Protein AF-D2U013-F1 (afdb_monomer)

Nearest PDB structures (foldseek):
  6z1p-assembly1_Ag  TM=2.536E-01  e=4.720E+00  Tetrahymena thermophila SB210
  6omv-assembly1_B  TM=2.529E-01  e=6.894E+00  Lachnospiraceae bacterium ND2006

pLDDT: mean 90.9, std 8.14, range [58.5, 97.94]

Mean predicted aligned error: 3.87 Å

Foldseek 3Di:
DFKWFDDPNWIKDWDDDQPPLATDIDTPVVDDDPDDDDDDDWDWDADPPRHTMIGRCCVPVVVLVVCRVVSPNVSSVVVVVVCVVVVNDDPPRD

Secondary structure (DSSP, 8-state):
--EEEEETTEEEEEE--TTSSS-EEEETTSS--S-----S-EEEEEETTTEEEEEEHHHHHT--HHHHHTT-HHHHHHHHHHHHHTT-S-TT--

Solvent-accessible surface area (backbone atoms only — not comparable to full-atom values): 5562 Å² total; per-residue (Å²): 113,50,30,43,34,39,47,95,94,40,54,33,31,32,36,73,56,86,83,65,51,30,48,43,83,42,52,58,91,81,52,87,77,90,68,93,76,80,84,80,66,70,36,81,48,72,48,101,84,69,31,44,33,44,29,37,37,57,41,66,81,66,60,32,46,63,40,16,63,69,46,33,64,66,44,29,52,54,50,52,54,51,37,42,77,70,67,75,44,63,93,82,78,110

Sequence (94 aa):
MFAIYWINNKSLCLGLPKGYGGLSVYELSEVDLIESSLNGKLVYFQNDGAGSGVYHWALIEESLLDDLLELDEIAYKRFLDILKSEGQLDDDFY

Organism: NCBI:txid638

Structure (mmCIF, N/CA/C/O backbone):
data_AF-D2U013-F1
#
_entry.id   AF-D2U013-F1
#
loop_
_atom_site.group_PDB
_atom_site.id
_atom_site.type_symbol
_atom_site.label_atom_id
_atom_site.label_alt_id
_atom_site.label_comp_id
_atom_site.label_asym_id
_atom_site.label_entity_id
_atom_site.label_seq_id
_atom_site.pdbx_PDB_ins_code
_atom_site.Cartn_x
_atom_site.Cartn_y
_atom_site.Cartn_z
_atom_site.occupancy
_atom_site.B_iso_or_equiv
_atom_site.auth_seq_id
_atom_site.auth_comp_id
_atom_site.auth_asym_id
_atom_site.auth_atom_id
_atom_site.pdbx_PDB_model_num
ATOM 1 N N . MET A 1 1 ? -5.439 -3.977 -4.113 1.00 88.75 1 MET A N 1
ATOM 2 C CA . MET A 1 1 ? -4.048 -3.531 -4.360 1.00 88.75 1 MET A CA 1
ATOM 3 C C . MET A 1 1 ? -4.000 -2.043 -4.069 1.00 88.75 1 MET A C 1
ATOM 5 O O . MET A 1 1 ? -4.958 -1.369 -4.417 1.00 88.75 1 MET A O 1
ATOM 9 N N . PHE A 1 2 ? -2.951 -1.553 -3.411 1.00 93.38 2 PHE A N 1
ATOM 10 C CA . PHE A 1 2 ? -2.867 -0.164 -2.926 1.00 93.38 2 PHE A CA 1
ATOM 11 C C . PHE A 1 2 ? -1.670 0.612 -3.475 1.00 93.38 2 PHE A C 1
ATOM 13 O O . PHE A 1 2 ? -1.577 1.817 -3.272 1.00 93.38 2 PHE A O 1
ATOM 20 N N . ALA A 1 3 ? -0.769 -0.050 -4.196 1.00 94.06 3 ALA A N 1
ATOM 21 C CA . ALA A 1 3 ? 0.248 0.613 -4.995 1.00 94.06 3 ALA A CA 1
ATOM 22 C C . ALA A 1 3 ? 0.755 -0.314 -6.098 1.00 94.06 3 ALA A C 1
ATOM 24 O O . ALA A 1 3 ? 0.718 -1.537 -5.942 1.00 94.06 3 ALA A O 1
ATOM 25 N N . ILE A 1 4 ? 1.280 0.287 -7.160 1.00 94.56 4 ILE A N 1
ATOM 26 C CA . ILE A 1 4 ? 2.153 -0.342 -8.152 1.00 94.56 4 ILE A CA 1
ATOM 27 C C . ILE A 1 4 ? 3.399 0.527 -8.306 1.00 94.56 4 ILE A C 1
ATOM 29 O O . ILE A 1 4 ? 3.292 1.747 -8.425 1.00 94.56 4 ILE A O 1
ATOM 33 N N . TYR A 1 5 ? 4.580 -0.078 -8.282 1.00 94.62 5 TYR A N 1
ATOM 34 C CA . TYR A 1 5 ? 5.840 0.654 -8.364 1.00 94.62 5 TYR A CA 1
ATOM 35 C C . TYR A 1 5 ? 6.924 -0.151 -9.074 1.00 94.62 5 TYR A C 1
ATOM 37 O O . TYR A 1 5 ? 6.865 -1.380 -9.159 1.00 94.62 5 TYR A O 1
ATOM 45 N N . TRP A 1 6 ? 7.905 0.564 -9.621 1.00 94.62 6 TRP A N 1
ATOM 46 C CA . TRP A 1 6 ? 8.938 0.004 -10.483 1.00 94.62 6 TRP A CA 1
ATOM 47 C C . TRP A 1 6 ? 10.324 0.276 -9.928 1.00 94.62 6 TRP A C 1
ATOM 49 O O . TRP A 1 6 ? 10.748 1.424 -9.803 1.00 94.62 6 TRP A O 1
ATOM 59 N N . ILE A 1 7 ? 11.058 -0.799 -9.659 1.00 92.38 7 ILE A N 1
ATOM 60 C CA . ILE A 1 7 ? 12.428 -0.742 -9.155 1.00 92.38 7 ILE A CA 1
ATOM 61 C C . ILE A 1 7 ? 13.230 -1.912 -9.719 1.00 92.38 7 ILE A C 1
ATOM 63 O O . ILE A 1 7 ? 1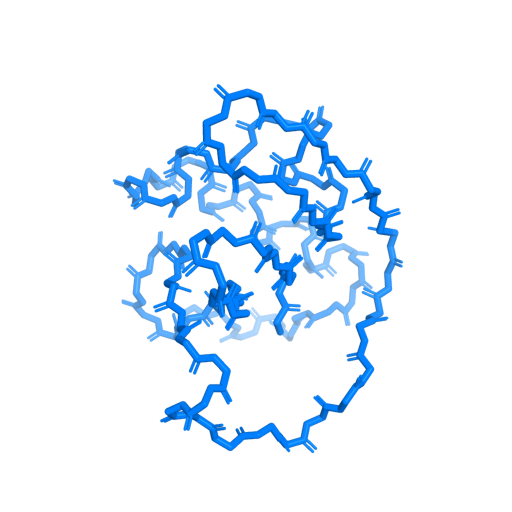2.731 -3.029 -9.805 1.00 92.38 7 ILE A O 1
ATOM 67 N N . ASN A 1 8 ? 14.481 -1.670 -10.119 1.00 90.50 8 ASN A N 1
ATOM 68 C CA . ASN A 1 8 ? 15.396 -2.712 -10.608 1.00 90.50 8 ASN A CA 1
ATOM 69 C C . ASN A 1 8 ? 14.789 -3.619 -11.704 1.00 90.50 8 ASN A C 1
ATOM 71 O O . ASN A 1 8 ? 14.942 -4.838 -11.657 1.00 90.50 8 ASN A O 1
ATOM 75 N N . ASN A 1 9 ? 14.084 -3.029 -12.680 1.00 90.44 9 ASN A N 1
ATOM 76 C CA . ASN A 1 9 ? 13.343 -3.723 -13.750 1.00 90.44 9 ASN A CA 1
ATOM 77 C C . ASN A 1 9 ? 12.222 -4.668 -13.280 1.00 90.44 9 ASN A C 1
ATOM 79 O O . ASN A 1 9 ? 11.704 -5.447 -14.079 1.00 90.44 9 ASN A O 1
ATOM 83 N N . LYS A 1 10 ? 11.815 -4.588 -12.014 1.00 94.12 10 LYS A N 1
ATOM 84 C CA . LYS A 1 10 ? 10.668 -5.315 -11.474 1.00 94.12 10 LYS A CA 1
ATOM 85 C C . LYS A 1 10 ? 9.462 -4.398 -11.385 1.00 94.12 10 LYS A C 1
ATOM 87 O O . LYS A 1 10 ? 9.600 -3.212 -11.088 1.00 94.12 10 LYS A O 1
ATOM 92 N N . SER A 1 11 ? 8.287 -4.971 -11.626 1.00 94.69 11 SER A N 1
ATOM 93 C CA . SER A 1 11 ? 7.007 -4.328 -11.330 1.00 94.69 11 SER A CA 1
ATOM 94 C C . SER A 1 11 ? 6.457 -4.972 -10.064 1.00 94.69 11 SER A C 1
ATOM 96 O O . SER A 1 11 ? 6.181 -6.173 -10.052 1.00 94.69 11 SER A O 1
ATOM 98 N N . LEU A 1 12 ? 6.359 -4.192 -8.998 1.00 94.81 12 LEU A N 1
ATOM 99 C CA . LEU A 1 12 ? 5.929 -4.640 -7.680 1.00 94.81 12 LEU A CA 1
ATOM 100 C C . LEU A 1 12 ? 4.582 -4.013 -7.339 1.00 94.81 12 LEU A C 1
ATOM 102 O O . LEU A 1 12 ? 4.250 -2.929 -7.826 1.00 94.81 12 LEU A O 1
ATOM 106 N N . CYS A 1 13 ? 3.814 -4.672 -6.482 1.00 94.31 13 CYS A N 1
ATOM 107 C CA . CYS A 1 13 ? 2.586 -4.115 -5.945 1.00 94.31 13 CYS A CA 1
ATOM 108 C C . CYS A 1 13 ? 2.456 -4.320 -4.439 1.00 94.31 13 CYS A C 1
ATOM 110 O O . CYS A 1 13 ? 3.053 -5.228 -3.859 1.00 94.31 13 CYS A O 1
ATOM 112 N N . LEU A 1 14 ? 1.664 -3.448 -3.813 1.00 94.50 14 LEU A N 1
ATOM 113 C CA . LEU A 1 14 ? 1.326 -3.542 -2.395 1.00 94.50 14 LEU A CA 1
ATOM 114 C C . LEU A 1 14 ? -0.083 -4.111 -2.232 1.00 94.50 14 LEU A C 1
ATOM 116 O O . LEU A 1 14 ? -1.073 -3.531 -2.700 1.00 94.50 14 LEU A O 1
ATOM 120 N N . GLY A 1 15 ? -0.168 -5.261 -1.572 1.00 93.31 15 GLY A N 1
ATOM 121 C CA . GLY A 1 15 ? -1.414 -5.897 -1.157 1.00 93.31 15 GLY A CA 1
ATOM 122 C C . GLY A 1 15 ? -1.642 -5.749 0.345 1.00 93.31 15 GLY A C 1
ATOM 123 O O . GLY A 1 15 ? -0.700 -5.512 1.092 1.00 93.31 15 GLY A O 1
ATOM 124 N N . LEU A 1 16 ? -2.890 -5.921 0.784 1.00 92.56 16 LEU A N 1
ATOM 125 C CA . LEU A 1 16 ? -3.288 -5.931 2.197 1.00 92.56 16 LEU A CA 1
ATOM 126 C C . LEU A 1 16 ? -3.851 -7.319 2.535 1.00 92.56 16 LEU A C 1
ATOM 128 O O . LEU A 1 16 ? -5.057 -7.540 2.394 1.00 92.56 16 LEU A O 1
ATOM 132 N N . PRO A 1 17 ? -3.006 -8.299 2.890 1.00 91.19 17 PRO A N 1
ATOM 133 C CA . PRO A 1 17 ? -3.472 -9.651 3.161 1.00 91.19 17 PRO A CA 1
ATOM 134 C C . PRO A 1 17 ? -4.242 -9.681 4.482 1.00 91.19 17 PRO A C 1
ATOM 136 O O . PRO A 1 17 ? -3.835 -9.067 5.471 1.00 91.19 17 PRO A O 1
ATOM 139 N N . LYS A 1 18 ? -5.354 -10.420 4.516 1.00 86.38 18 LYS A N 1
ATOM 140 C CA . LYS A 1 18 ? -6.160 -10.556 5.733 1.00 86.38 18 LYS A CA 1
ATOM 141 C C . LYS A 1 18 ? -5.323 -11.175 6.861 1.00 86.38 18 LYS A C 1
ATOM 143 O O . LYS A 1 18 ? -4.678 -12.200 6.652 1.00 86.38 18 LYS A O 1
ATOM 148 N N . GLY A 1 19 ? -5.343 -10.554 8.041 1.00 86.88 19 GLY A N 1
ATOM 149 C CA . GLY A 1 19 ? -4.604 -11.012 9.222 1.00 86.88 19 GLY A CA 1
ATOM 150 C C . GLY A 1 19 ?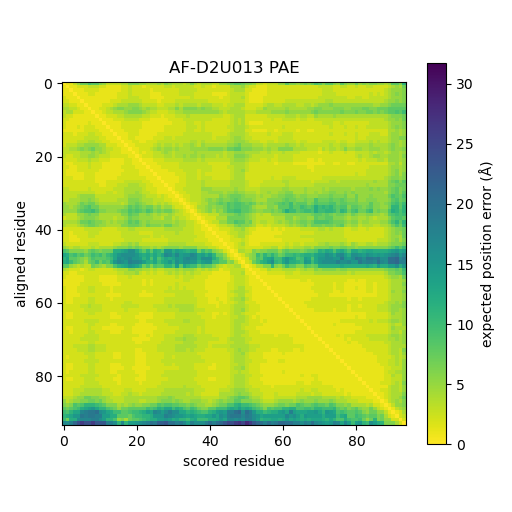 -3.089 -10.762 9.202 1.00 86.88 19 GLY A C 1
ATOM 151 O O . GLY A 1 19 ? -2.405 -11.237 10.102 1.00 86.88 19 GLY A O 1
ATOM 152 N N . TYR A 1 20 ? -2.552 -10.040 8.208 1.00 92.38 20 TYR A N 1
ATOM 153 C CA . TYR A 1 20 ? -1.114 -9.736 8.128 1.00 92.38 20 TYR A CA 1
ATOM 154 C C . TYR A 1 20 ? -0.696 -8.505 8.952 1.00 92.38 20 TYR A C 1
ATOM 156 O O . TYR A 1 20 ? 0.451 -8.423 9.374 1.00 92.38 20 TYR A O 1
ATOM 164 N N . GLY A 1 21 ? -1.618 -7.569 9.212 1.00 93.19 21 GLY A N 1
ATOM 165 C CA . GLY A 1 21 ? -1.360 -6.382 10.043 1.00 93.19 21 GLY A CA 1
ATOM 166 C C . GLY A 1 21 ? -0.693 -5.203 9.323 1.00 93.19 21 GLY A C 1
ATOM 167 O O . GLY A 1 21 ? -0.320 -4.237 9.972 1.00 93.19 21 GLY A O 1
ATOM 168 N N . GLY A 1 22 ? -0.548 -5.258 7.997 1.00 96.00 22 GLY A N 1
ATOM 169 C CA . GLY A 1 22 ? 0.087 -4.200 7.212 1.00 96.00 22 GLY A CA 1
ATOM 170 C C . GLY A 1 22 ? 0.066 -4.490 5.714 1.00 96.00 22 GLY A C 1
ATOM 171 O O . GLY A 1 22 ? -0.738 -5.300 5.237 1.00 96.00 22 GLY A O 1
ATOM 172 N N . LEU A 1 23 ? 0.954 -3.841 4.963 1.00 96.19 23 LEU A N 1
ATOM 173 C CA . LEU A 1 23 ? 1.099 -4.068 3.525 1.00 96.19 23 LEU A CA 1
ATOM 174 C C . LEU A 1 23 ? 2.173 -5.112 3.235 1.00 96.19 23 LEU A C 1
ATOM 176 O O . LEU A 1 23 ? 3.244 -5.116 3.834 1.00 96.19 23 LEU A O 1
ATOM 180 N N . SER A 1 24 ? 1.897 -5.978 2.265 1.00 95.75 24 SER A N 1
ATOM 181 C CA . SER A 1 24 ? 2.861 -6.951 1.757 1.00 95.75 24 SER A CA 1
ATOM 182 C C . SER A 1 24 ? 3.226 -6.638 0.310 1.00 95.75 24 SER A C 1
ATOM 184 O O . SER A 1 24 ? 2.386 -6.175 -0.470 1.00 95.75 24 SER A O 1
ATOM 186 N N . VAL A 1 25 ? 4.491 -6.882 -0.030 1.00 95.00 25 VAL A N 1
ATOM 187 C CA . VAL A 1 25 ? 5.052 -6.660 -1.363 1.00 95.00 25 VAL A CA 1
ATOM 188 C C . VAL A 1 25 ? 4.910 -7.931 -2.187 1.00 95.00 25 VAL A C 1
ATOM 190 O O . VAL A 1 25 ? 5.353 -8.999 -1.770 1.00 95.00 25 VAL A O 1
ATOM 193 N N . TYR A 1 26 ? 4.364 -7.791 -3.390 1.00 94.81 26 TYR A N 1
ATOM 194 C CA . TYR A 1 26 ? 4.276 -8.863 -4.373 1.00 94.81 26 TYR A CA 1
ATOM 195 C C . TYR A 1 26 ? 4.972 -8.452 -5.663 1.00 94.81 26 TYR A C 1
ATOM 197 O O . TYR A 1 26 ? 4.866 -7.302 -6.096 1.00 94.81 26 TYR A O 1
ATOM 205 N N . GLU A 1 27 ? 5.660 -9.391 -6.307 1.00 95.50 27 GLU A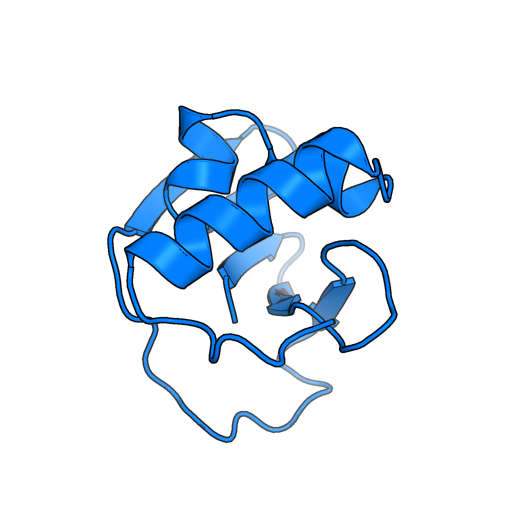 N 1
ATOM 206 C CA . GLU A 1 27 ? 6.113 -9.201 -7.680 1.00 95.50 27 GLU A CA 1
ATOM 207 C C . GLU A 1 27 ? 4.970 -9.542 -8.638 1.00 95.50 27 GLU A C 1
ATOM 209 O O . GLU A 1 27 ? 4.403 -10.629 -8.573 1.00 95.50 27 GLU A O 1
ATOM 214 N N . LEU A 1 28 ? 4.626 -8.622 -9.544 1.00 92.94 28 LEU A N 1
ATOM 215 C CA . LEU A 1 28 ? 3.494 -8.805 -10.461 1.00 92.94 28 LEU A CA 1
ATOM 216 C C . LEU A 1 28 ? 3.670 -9.983 -11.431 1.00 92.94 28 LEU A C 1
ATOM 218 O O . LEU A 1 28 ? 2.692 -10.444 -12.005 1.00 92.94 28 LEU A O 1
ATOM 222 N N . SER A 1 29 ? 4.900 -10.462 -11.625 1.00 94.19 29 SER A N 1
ATOM 223 C CA . SER A 1 29 ? 5.203 -11.651 -12.430 1.00 94.19 29 SER A CA 1
ATOM 224 C C . SER A 1 29 ? 4.895 -12.969 -11.703 1.00 94.19 29 SER A C 1
ATOM 226 O O . SER A 1 29 ? 4.809 -14.008 -12.356 1.00 94.19 29 SER A O 1
ATOM 228 N N . GLU A 1 30 ? 4.729 -12.938 -10.376 1.00 94.88 30 GLU A N 1
ATOM 229 C CA . GLU A 1 30 ? 4.569 -14.117 -9.514 1.00 94.88 30 GLU A CA 1
ATOM 230 C C . GLU A 1 30 ? 3.148 -14.258 -8.941 1.00 94.88 30 GLU A C 1
ATOM 232 O O . GLU A 1 30 ? 2.881 -15.182 -8.170 1.00 94.88 30 GLU A O 1
ATOM 237 N N . VAL A 1 31 ? 2.226 -13.359 -9.302 1.00 90.81 31 VAL A N 1
ATOM 238 C CA . VAL A 1 31 ? 0.839 -13.357 -8.813 1.00 90.81 31 VAL A CA 1
ATOM 239 C C . VAL A 1 31 ? -0.166 -13.181 -9.946 1.00 90.81 31 VAL A C 1
ATOM 241 O O . VAL A 1 31 ? 0.088 -12.477 -10.921 1.00 90.81 31 VAL A O 1
ATOM 244 N N . ASP A 1 32 ? -1.349 -13.768 -9.778 1.00 90.38 32 ASP A N 1
ATOM 245 C CA . ASP A 1 32 ? -2.480 -13.540 -10.675 1.00 90.38 32 ASP A CA 1
ATOM 246 C C . ASP A 1 32 ? -3.259 -12.284 -10.257 1.00 90.38 32 ASP A C 1
ATOM 248 O O . ASP A 1 32 ? -3.685 -12.139 -9.107 1.00 90.38 32 ASP A O 1
ATOM 252 N N . LEU A 1 33 ? -3.491 -11.376 -11.208 1.00 85.38 33 LEU A N 1
ATOM 253 C CA . LEU A 1 33 ? -4.347 -10.208 -11.008 1.00 85.38 33 LEU A CA 1
ATOM 254 C C . LEU A 1 33 ? -5.802 -10.561 -11.321 1.00 85.38 33 LEU A C 1
ATOM 256 O O . LEU A 1 33 ? -6.159 -10.799 -12.473 1.00 85.38 33 LEU A O 1
ATOM 260 N N . ILE A 1 34 ? -6.646 -10.558 -10.290 1.00 85.38 34 ILE A N 1
ATOM 261 C CA . ILE A 1 34 ? -8.089 -10.805 -10.431 1.00 85.38 34 ILE A CA 1
ATOM 262 C C . ILE A 1 34 ? -8.818 -9.544 -10.917 1.00 85.38 34 ILE A C 1
ATOM 264 O O . ILE A 1 34 ? -9.700 -9.627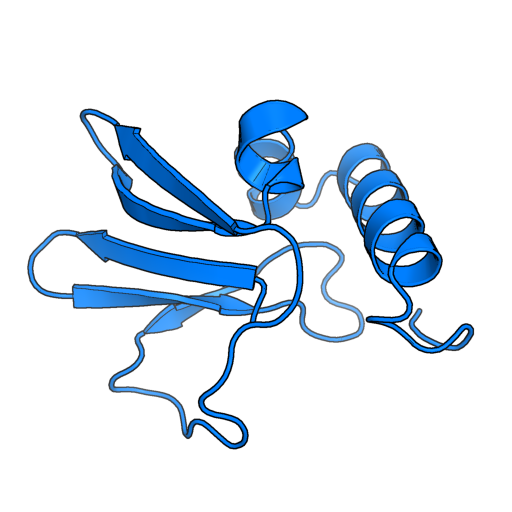 -11.766 1.00 85.38 34 ILE A O 1
ATOM 268 N N . GLU A 1 35 ? -8.431 -8.376 -10.402 1.00 82.56 35 GLU A N 1
ATOM 269 C CA . GLU A 1 35 ? -8.974 -7.071 -10.782 1.00 82.56 35 GLU A CA 1
ATOM 270 C C . GLU A 1 35 ? -7.827 -6.179 -11.265 1.00 82.56 35 GLU A C 1
ATOM 272 O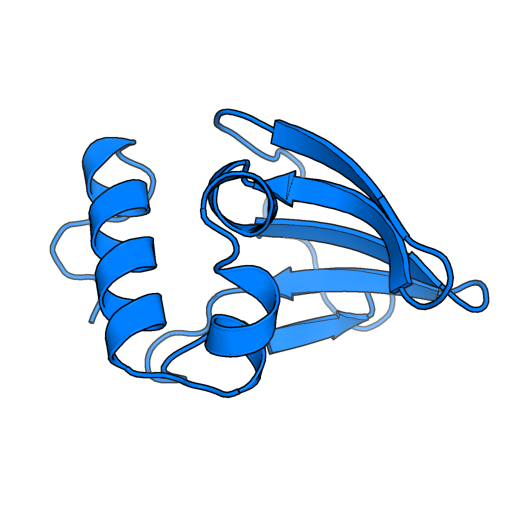 O . GLU A 1 35 ? -6.777 -6.094 -10.623 1.00 82.56 35 GLU A O 1
ATOM 277 N N . SER A 1 36 ? -8.023 -5.541 -12.419 1.00 79.56 36 SER A N 1
ATOM 278 C CA . SER A 1 36 ? -6.979 -4.768 -13.108 1.00 79.56 36 SER A CA 1
ATOM 279 C C . SER A 1 36 ? -7.078 -3.263 -12.854 1.00 79.56 36 SER A C 1
ATOM 281 O O . SER A 1 36 ? -6.179 -2.512 -13.235 1.00 79.56 36 SER A O 1
ATOM 283 N N . SER A 1 37 ? -8.152 -2.818 -12.198 1.00 84.00 37 SER A N 1
ATOM 284 C CA . SER A 1 37 ? -8.364 -1.422 -11.831 1.0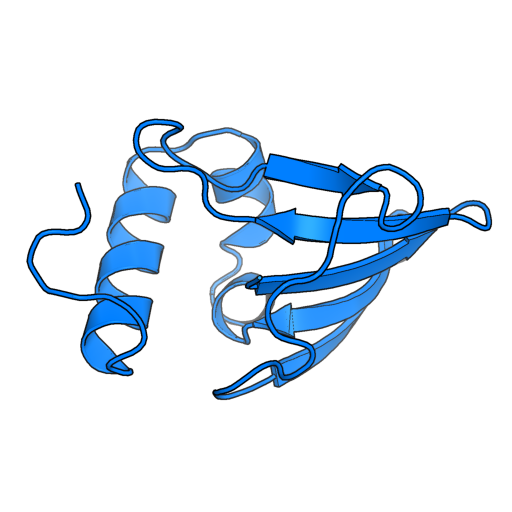0 84.00 37 SER A CA 1
ATOM 285 C C . SER A 1 37 ? -7.912 -1.110 -10.401 1.00 84.00 37 SER A C 1
ATOM 287 O O . SER A 1 37 ? -8.082 -1.894 -9.467 1.00 84.00 37 SER A O 1
ATOM 289 N N . LEU A 1 38 ? -7.333 0.080 -10.233 1.00 83.81 38 LEU A N 1
ATOM 290 C CA . LEU A 1 38 ? -7.143 0.721 -8.936 1.00 83.81 38 LEU A CA 1
ATOM 291 C C . LEU A 1 38 ? -8.182 1.833 -8.808 1.00 83.81 38 LEU A C 1
ATOM 293 O O . LEU A 1 38 ? -8.281 2.684 -9.691 1.00 83.81 38 LEU A O 1
ATOM 297 N N . ASN A 1 39 ? -8.939 1.820 -7.715 1.00 83.38 39 ASN A N 1
ATOM 298 C CA . ASN A 1 39 ? -9.983 2.801 -7.435 1.00 83.38 39 ASN A CA 1
ATOM 299 C C . ASN A 1 39 ? -9.552 3.742 -6.301 1.00 83.38 39 ASN A C 1
ATOM 301 O O . ASN A 1 39 ? -8.690 3.402 -5.491 1.00 83.38 39 ASN A O 1
ATOM 305 N N . GLY A 1 40 ? -10.164 4.927 -6.253 1.00 86.31 40 GLY A N 1
ATOM 306 C CA . GLY A 1 40 ? -9.894 5.944 -5.235 1.00 86.31 40 GLY A CA 1
ATOM 307 C C . GLY A 1 40 ? -8.909 7.026 -5.682 1.00 86.31 40 GLY A C 1
ATOM 308 O O . GLY A 1 40 ? -8.589 7.168 -6.866 1.00 86.31 40 GLY A O 1
ATOM 309 N N . LYS A 1 41 ? -8.454 7.839 -4.723 1.00 94.81 41 LYS A N 1
ATOM 310 C CA . LYS A 1 41 ? -7.476 8.902 -4.980 1.00 94.81 41 LYS A CA 1
ATOM 311 C C . LYS A 1 41 ? -6.072 8.291 -5.049 1.00 94.81 41 LYS A C 1
ATOM 313 O O . LYS A 1 41 ? -5.571 7.733 -4.073 1.00 94.81 41 LYS A O 1
ATOM 318 N N . LEU A 1 42 ? -5.431 8.430 -6.207 1.00 95.75 42 LEU A N 1
ATOM 319 C CA . LEU A 1 42 ? -4.093 7.908 -6.474 1.00 95.75 42 LEU A CA 1
ATOM 320 C C . LEU A 1 42 ? -3.096 9.050 -6.669 1.00 95.75 42 LEU A C 1
ATOM 322 O O . LEU A 1 42 ? -3.423 10.080 -7.263 1.00 95.75 42 LEU A O 1
ATOM 326 N N . VAL A 1 43 ? -1.874 8.846 -6.190 1.00 96.06 43 VAL A N 1
ATOM 327 C CA . VAL A 1 43 ? -0.773 9.806 -6.277 1.00 96.06 43 VAL A CA 1
ATOM 328 C C . VAL A 1 43 ? 0.402 9.140 -6.980 1.00 96.06 43 VAL A C 1
ATOM 330 O O . VAL A 1 43 ? 0.814 8.038 -6.619 1.00 96.06 43 VAL A O 1
ATOM 333 N N . TYR A 1 44 ? 0.945 9.813 -7.995 1.00 95.75 44 TYR A N 1
ATOM 334 C CA . TYR A 1 44 ? 2.241 9.446 -8.552 1.00 95.75 44 TYR A CA 1
ATOM 335 C C . TYR A 1 44 ? 3.337 9.962 -7.622 1.00 95.75 44 TYR A C 1
ATOM 337 O O . TYR A 1 44 ? 3.377 11.154 -7.311 1.00 95.75 44 TYR A O 1
ATOM 345 N N . PHE A 1 45 ? 4.225 9.072 -7.199 1.00 94.06 45 PHE A N 1
ATOM 346 C CA . PHE A 1 45 ? 5.340 9.402 -6.325 1.00 94.06 45 PHE A CA 1
ATOM 347 C C . PHE A 1 45 ? 6.624 8.771 -6.854 1.00 94.06 45 PHE A C 1
ATOM 349 O O . PHE A 1 45 ? 6.623 7.664 -7.395 1.00 94.06 45 PHE A O 1
ATOM 356 N N . GLN A 1 46 ? 7.725 9.500 -6.713 1.00 92.19 46 GLN A N 1
ATOM 357 C CA . GLN A 1 46 ? 9.052 9.057 -7.106 1.00 92.19 46 GLN A CA 1
ATOM 358 C C . GLN A 1 46 ? 10.033 9.463 -6.013 1.00 92.19 46 GLN A C 1
ATOM 360 O O . GLN A 1 46 ? 10.085 10.634 -5.642 1.00 92.19 46 GLN A O 1
ATOM 365 N N . ASN A 1 47 ? 10.799 8.495 -5.515 1.00 81.06 47 ASN A N 1
ATOM 366 C CA . ASN A 1 47 ? 11.836 8.724 -4.513 1.00 81.06 47 ASN A CA 1
ATOM 367 C C . ASN A 1 47 ? 13.156 8.092 -4.968 1.00 81.06 47 ASN A C 1
ATOM 369 O O . ASN A 1 47 ? 13.167 7.010 -5.568 1.00 81.06 47 ASN A O 1
ATOM 373 N N . ASP A 1 48 ? 14.258 8.761 -4.644 1.00 70.81 48 ASP A N 1
ATOM 374 C CA . ASP A 1 48 ? 15.631 8.333 -4.890 1.00 70.81 48 ASP A CA 1
ATOM 375 C C . ASP A 1 48 ? 15.960 7.110 -4.011 1.00 70.81 48 ASP A C 1
ATOM 377 O O . ASP A 1 48 ? 16.595 7.205 -2.966 1.00 70.81 48 ASP A O 1
ATOM 381 N N . GLY A 1 49 ? 15.469 5.935 -4.409 1.00 69.25 49 GLY A N 1
ATOM 382 C CA . GLY A 1 49 ? 15.715 4.663 -3.721 1.00 69.25 49 GLY A CA 1
ATOM 383 C C . GLY A 1 49 ? 14.587 3.642 -3.853 1.00 69.25 49 GLY A C 1
ATOM 384 O O . GLY A 1 49 ? 14.866 2.452 -3.951 1.00 69.25 49 GLY A O 1
ATOM 385 N N . ALA A 1 50 ? 13.330 4.093 -3.927 1.00 66.75 50 ALA A N 1
ATOM 386 C CA . ALA A 1 50 ? 12.149 3.223 -4.048 1.00 66.75 50 ALA A CA 1
ATOM 387 C C . ALA A 1 50 ? 11.633 3.083 -5.494 1.00 66.75 50 ALA A C 1
ATOM 389 O O . ALA A 1 50 ? 10.752 2.267 -5.766 1.00 66.75 50 ALA A O 1
ATOM 390 N N . GLY A 1 51 ? 12.202 3.857 -6.426 1.00 82.75 51 GLY A N 1
ATOM 391 C CA . GLY A 1 51 ? 11.732 3.939 -7.804 1.00 82.75 51 GLY A CA 1
ATOM 392 C C . GLY A 1 51 ? 10.561 4.909 -7.960 1.00 82.75 51 GLY A C 1
ATOM 393 O O . GLY A 1 51 ? 10.311 5.755 -7.098 1.00 82.75 51 GLY A O 1
ATOM 394 N N . SER A 1 52 ? 9.870 4.823 -9.093 1.00 94.25 52 SER A N 1
ATOM 395 C CA . SER A 1 52 ? 8.615 5.540 -9.328 1.00 94.25 52 SER A CA 1
ATOM 396 C C . SER A 1 52 ? 7.428 4.602 -9.162 1.00 94.25 52 SER A C 1
ATOM 398 O O . SER A 1 52 ? 7.541 3.395 -9.379 1.00 94.25 52 SER A O 1
ATOM 400 N N . GLY A 1 53 ? 6.276 5.151 -8.797 1.00 95.19 53 GLY A N 1
ATOM 401 C CA . GLY A 1 53 ? 5.068 4.361 -8.628 1.00 95.19 53 GLY A CA 1
ATOM 402 C C . GLY A 1 53 ? 3.803 5.194 -8.534 1.00 95.19 53 GLY A C 1
ATOM 403 O O . GLY A 1 53 ? 3.829 6.421 -8.420 1.00 95.19 53 GLY A O 1
ATOM 404 N N . VAL A 1 54 ? 2.681 4.490 -8.586 1.00 95.69 54 VAL A N 1
ATOM 405 C CA . VAL A 1 54 ? 1.346 5.014 -8.318 1.00 95.69 54 VAL A CA 1
ATOM 406 C C . VAL A 1 54 ? 0.856 4.372 -7.031 1.00 95.69 54 VAL A C 1
ATOM 408 O O . VAL A 1 54 ? 0.784 3.147 -6.928 1.00 95.69 54 VAL A O 1
ATOM 411 N N . TYR A 1 55 ? 0.516 5.208 -6.060 1.00 95.88 55 TYR A N 1
ATOM 412 C CA . TYR A 1 55 ? 0.173 4.803 -4.704 1.00 95.88 55 TYR A CA 1
ATOM 413 C C . TYR A 1 55 ? -1.212 5.312 -4.337 1.00 95.88 55 TYR A C 1
ATOM 415 O O . TYR A 1 55 ? -1.642 6.375 -4.792 1.00 95.88 55 TYR A O 1
ATOM 423 N N . HIS A 1 56 ? -1.891 4.582 -3.462 1.00 96.31 56 HIS A N 1
ATOM 424 C CA . HIS A 1 56 ? -3.006 5.124 -2.707 1.00 96.31 56 HIS A CA 1
ATOM 425 C C . HIS A 1 56 ? -2.537 6.371 -1.947 1.00 96.31 56 HIS A C 1
ATOM 427 O O . HIS A 1 56 ? -1.499 6.334 -1.282 1.00 96.31 56 HIS A O 1
ATOM 433 N N . TR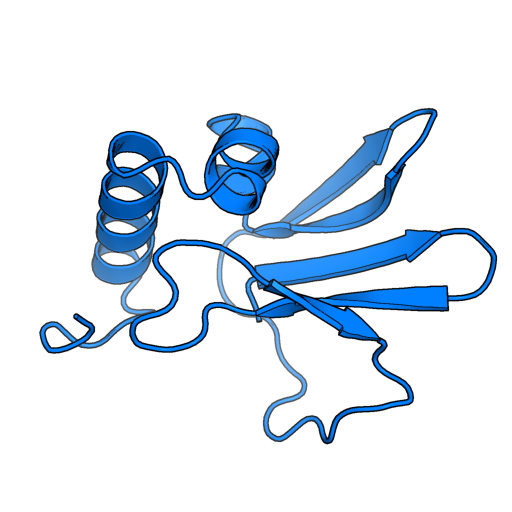P A 1 57 ? -3.288 7.471 -2.047 1.00 97.12 57 TRP A N 1
ATOM 434 C CA . TRP A 1 57 ? -2.865 8.788 -1.553 1.00 97.12 57 TRP A CA 1
ATOM 435 C C . TRP A 1 57 ? -2.376 8.767 -0.101 1.00 97.12 57 TRP A C 1
ATOM 437 O O . TRP A 1 57 ? -1.338 9.353 0.190 1.00 97.12 57 TRP A O 1
ATOM 447 N N . ALA A 1 58 ? -3.065 8.039 0.784 1.00 97.19 58 ALA A N 1
ATOM 448 C CA . ALA A 1 58 ? -2.733 7.973 2.207 1.00 97.19 58 ALA A CA 1
ATOM 449 C C . ALA A 1 58 ? -1.331 7.404 2.489 1.00 97.19 58 ALA A C 1
ATOM 451 O O . ALA A 1 58 ? -0.710 7.770 3.480 1.00 97.19 58 ALA A O 1
ATOM 452 N N . LEU A 1 59 ? -0.791 6.558 1.604 1.00 96.31 59 LEU A N 1
ATOM 453 C CA . LEU A 1 59 ? 0.563 6.018 1.768 1.00 96.31 59 LEU A CA 1
ATOM 454 C C . LEU A 1 59 ? 1.624 7.120 1.688 1.00 96.31 59 LEU A C 1
ATOM 456 O O . LEU A 1 59 ? 2.657 7.022 2.342 1.00 96.31 59 LEU A O 1
ATOM 460 N N . ILE A 1 60 ? 1.356 8.166 0.903 1.00 95.81 60 ILE A N 1
ATOM 461 C CA . ILE A 1 60 ? 2.295 9.260 0.645 1.00 95.81 60 ILE A CA 1
ATOM 462 C C . ILE A 1 60 ? 1.914 10.510 1.438 1.00 95.81 60 ILE A C 1
ATOM 464 O O . ILE A 1 60 ? 2.743 11.074 2.139 1.00 95.81 60 ILE A O 1
ATOM 468 N N . GLU A 1 61 ? 0.662 10.956 1.338 1.00 96.50 61 GLU A N 1
ATOM 469 C CA . GLU A 1 61 ? 0.204 12.214 1.938 1.00 96.50 61 GLU A CA 1
ATOM 470 C C . GLU A 1 61 ? 0.009 12.120 3.462 1.00 96.50 61 GLU A C 1
ATOM 472 O O . GLU A 1 61 ? 0.150 13.136 4.138 1.00 96.50 61 GLU A O 1
ATOM 477 N N . GLU A 1 62 ? -0.281 10.930 4.010 1.00 97.06 62 GLU A N 1
ATOM 478 C CA . GLU A 1 62 ? -0.302 10.683 5.466 1.00 97.06 62 GLU A CA 1
ATOM 479 C C . GLU A 1 62 ? 0.970 9.982 5.973 1.00 97.06 62 GLU A C 1
ATOM 481 O O . GLU A 1 62 ? 1.038 9.612 7.142 1.00 97.06 62 GLU A O 1
ATOM 486 N N . SER A 1 63 ? 1.983 9.808 5.116 1.00 96.00 63 SER A N 1
ATOM 487 C CA . SER A 1 63 ? 3.253 9.151 5.458 1.00 96.00 63 SER A CA 1
ATOM 488 C C . SER A 1 63 ? 3.104 7.735 6.040 1.00 96.00 63 SER A C 1
ATOM 490 O O . SER A 1 63 ? 3.929 7.313 6.840 1.00 96.00 63 SER A O 1
ATOM 492 N N . LEU A 1 64 ? 2.069 6.987 5.638 1.00 97.69 64 LEU A N 1
ATOM 493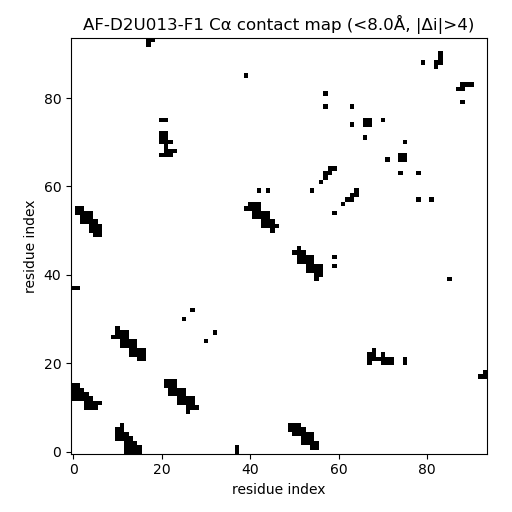 C CA . LEU A 1 64 ? 1.785 5.657 6.199 1.00 97.69 64 LEU A CA 1
ATOM 494 C C . LEU A 1 64 ? 2.602 4.520 5.568 1.00 97.69 64 LEU A C 1
ATOM 496 O O . LEU A 1 64 ? 2.545 3.398 6.059 1.00 97.69 64 LEU A O 1
ATOM 500 N N . LEU A 1 65 ? 3.299 4.759 4.451 1.00 96.00 65 LEU A N 1
ATOM 501 C CA . LEU A 1 65 ? 3.936 3.692 3.672 1.00 96.00 65 LEU A CA 1
ATOM 502 C C . LEU A 1 65 ? 4.929 2.853 4.488 1.00 96.00 65 LEU A C 1
ATOM 504 O O . LEU A 1 65 ? 4.789 1.632 4.520 1.00 96.00 65 LEU A O 1
ATOM 508 N N . ASP A 1 66 ? 5.915 3.497 5.111 1.00 95.38 66 ASP A N 1
ATOM 509 C CA . ASP A 1 66 ? 6.991 2.795 5.817 1.00 95.38 66 ASP A CA 1
ATOM 510 C C . ASP A 1 66 ? 6.438 2.067 7.051 1.00 95.38 66 ASP A C 1
ATOM 512 O O . ASP A 1 66 ? 6.637 0.863 7.196 1.00 95.38 66 ASP A O 1
ATOM 516 N N . ASP A 1 67 ? 5.617 2.749 7.851 1.00 97.94 67 ASP A N 1
ATOM 517 C CA . ASP A 1 67 ? 4.977 2.179 9.042 1.00 97.94 67 ASP A CA 1
ATOM 518 C C . ASP A 1 67 ? 4.114 0.941 8.709 1.00 97.94 67 ASP A C 1
ATOM 520 O O . ASP A 1 67 ? 4.119 -0.056 9.433 1.00 97.94 67 ASP A O 1
ATOM 524 N N . LEU A 1 68 ? 3.400 0.952 7.575 1.00 97.69 68 LEU A N 1
ATOM 525 C CA . LEU A 1 68 ? 2.606 -0.195 7.115 1.00 97.69 68 LEU A CA 1
ATOM 526 C C . LEU A 1 68 ? 3.461 -1.369 6.621 1.00 97.69 68 LEU A C 1
ATOM 528 O O . LEU A 1 68 ? 3.000 -2.513 6.689 1.00 97.69 68 LEU A O 1
ATOM 532 N N . LEU A 1 69 ? 4.660 -1.112 6.094 1.00 95.69 69 LEU A N 1
ATOM 533 C CA . LEU A 1 69 ? 5.623 -2.157 5.724 1.00 95.69 69 LEU A CA 1
ATOM 534 C C . LEU A 1 69 ? 6.315 -2.744 6.964 1.00 95.69 69 LEU A C 1
ATOM 536 O O . LEU A 1 69 ? 6.675 -3.922 6.961 1.00 95.69 69 LEU A O 1
ATOM 540 N N . GLU A 1 70 ? 6.452 -1.949 8.026 1.00 97.12 70 GLU A N 1
ATOM 541 C CA . GLU A 1 70 ? 7.011 -2.343 9.326 1.00 97.12 70 GLU A CA 1
ATOM 542 C C . GLU A 1 70 ? 5.978 -2.966 10.285 1.00 97.12 70 GLU A C 1
ATOM 544 O O . GLU A 1 70 ? 6.332 -3.373 11.392 1.00 97.12 70 GLU A O 1
ATOM 549 N N . LEU A 1 71 ? 4.726 -3.127 9.836 1.00 96.62 71 LEU A N 1
ATOM 550 C CA . LEU A 1 71 ? 3.610 -3.709 10.597 1.00 96.62 71 LEU A CA 1
ATOM 551 C C . LEU A 1 71 ? 3.241 -2.912 11.858 1.00 96.62 71 LEU A C 1
ATOM 553 O O . LEU A 1 71 ? 2.824 -3.490 12.867 1.00 96.62 71 LEU A O 1
ATOM 557 N N . ASP A 1 72 ? 3.373 -1.587 11.811 1.00 97.94 72 ASP A N 1
ATOM 558 C CA . ASP A 1 72 ? 2.922 -0.728 12.899 1.00 97.94 72 ASP A CA 1
ATOM 559 C C . ASP A 1 72 ? 1.390 -0.770 13.040 1.00 97.94 72 ASP A C 1
ATOM 561 O O . ASP A 1 72 ? 0.626 -0.480 12.112 1.00 97.94 72 ASP A O 1
ATOM 565 N N . GLU A 1 73 ? 0.918 -1.114 14.239 1.00 96.06 73 GLU A N 1
ATOM 566 C CA . GLU A 1 73 ? -0.513 -1.282 14.499 1.00 96.06 73 GLU A CA 1
ATOM 567 C C . GLU A 1 73 ? -1.309 0.028 14.417 1.00 96.06 73 GLU A C 1
ATOM 569 O O . GLU A 1 73 ? -2.518 -0.006 14.158 1.00 96.06 73 GLU A O 1
ATOM 574 N N . ILE A 1 74 ? -0.685 1.175 14.702 1.00 97.31 74 ILE A N 1
ATOM 575 C CA . ILE A 1 74 ? -1.356 2.479 14.693 1.00 97.31 74 ILE A CA 1
ATOM 576 C C . ILE A 1 74 ? -1.574 2.909 13.243 1.00 97.31 74 ILE A C 1
ATOM 578 O O . ILE A 1 74 ? -2.702 3.255 12.876 1.00 97.31 74 ILE A O 1
ATOM 582 N N . ALA A 1 75 ? -0.538 2.812 12.410 1.00 97.88 75 ALA A N 1
ATOM 583 C CA . ALA A 1 75 ? -0.619 3.060 10.978 1.00 97.88 75 ALA A CA 1
ATOM 584 C C . ALA A 1 75 ? -1.591 2.092 10.294 1.00 97.88 75 ALA A C 1
ATOM 586 O O . ALA A 1 75 ? -2.412 2.518 9.479 1.00 97.88 75 ALA A O 1
ATOM 587 N N . TYR A 1 76 ? -1.583 0.812 10.683 1.00 96.31 76 TYR A N 1
ATOM 588 C CA . TYR A 1 76 ? -2.530 -0.175 10.166 1.00 96.31 76 TYR A CA 1
ATOM 589 C C . TYR A 1 76 ? -3.984 0.201 10.459 1.00 96.31 76 TYR A C 1
ATOM 591 O O . TYR A 1 76 ? -4.801 0.262 9.538 1.00 96.31 76 TYR A O 1
ATOM 599 N N . LYS A 1 77 ? -4.312 0.528 11.716 1.00 95.44 77 LYS A N 1
ATOM 600 C CA . LYS A 1 77 ? -5.663 0.983 12.095 1.00 95.44 77 LYS A CA 1
ATOM 601 C C . LYS A 1 77 ? -6.058 2.246 11.336 1.00 95.44 77 LYS A C 1
ATOM 603 O O . LYS A 1 77 ? -7.160 2.308 10.796 1.00 95.44 7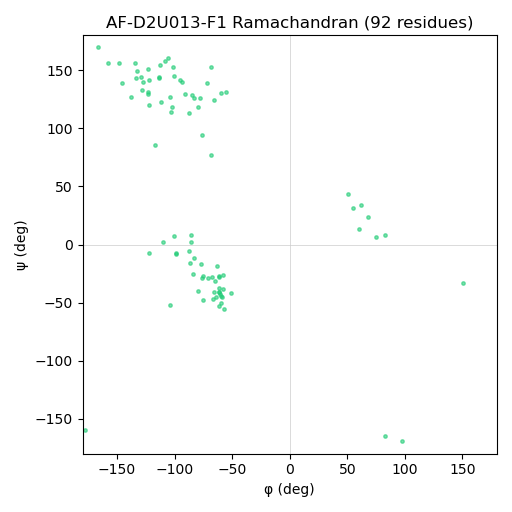7 LYS A O 1
ATOM 608 N N . ARG A 1 78 ? -5.143 3.216 11.229 1.00 96.88 78 ARG A N 1
ATOM 609 C CA . ARG A 1 78 ? -5.383 4.453 10.479 1.00 96.88 78 ARG A CA 1
ATOM 610 C C . ARG A 1 78 ? -5.707 4.170 9.015 1.00 96.88 78 ARG A C 1
ATOM 612 O O . ARG A 1 78 ? -6.657 4.737 8.480 1.00 96.88 78 ARG A O 1
ATOM 619 N N . PHE A 1 79 ? -4.954 3.280 8.379 1.00 96.06 79 PHE A N 1
ATOM 620 C CA . PHE A 1 79 ? -5.178 2.920 6.986 1.00 96.06 79 PHE A CA 1
ATOM 621 C C . PHE A 1 79 ? -6.515 2.193 6.788 1.00 96.06 79 PHE A C 1
ATOM 623 O O . PHE A 1 79 ? -7.247 2.519 5.857 1.00 96.06 79 PHE A O 1
ATOM 630 N N . LEU A 1 80 ? -6.893 1.280 7.692 1.00 94.44 80 LEU A N 1
ATOM 631 C CA . LEU A 1 80 ? -8.210 0.633 7.655 1.00 94.44 80 LEU A CA 1
ATOM 632 C C . LEU A 1 80 ? -9.363 1.639 7.776 1.00 94.44 80 LEU A C 1
ATOM 634 O O . LEU A 1 80 ? -10.334 1.529 7.028 1.00 94.44 80 LEU A O 1
ATOM 638 N N . ASP A 1 81 ? -9.258 2.623 8.671 1.00 94.75 81 ASP A N 1
ATOM 639 C CA . ASP A 1 81 ? -10.283 3.662 8.836 1.00 94.75 81 ASP A CA 1
ATOM 640 C C . ASP A 1 81 ? -10.466 4.485 7.552 1.00 94.75 81 ASP A C 1
ATOM 642 O O . ASP A 1 81 ? -11.596 4.770 7.146 1.00 94.75 81 ASP A O 1
ATOM 646 N N . ILE A 1 82 ? -9.361 4.823 6.877 1.00 95.12 82 ILE A N 1
ATOM 647 C CA . ILE A 1 82 ? -9.386 5.512 5.581 1.00 95.12 82 ILE A CA 1
ATOM 648 C C . ILE A 1 82 ? -10.108 4.654 4.543 1.00 95.12 82 ILE A C 1
ATOM 650 O O . ILE A 1 82 ? -11.078 5.116 3.943 1.00 95.12 82 ILE A O 1
ATOM 654 N N . LEU A 1 83 ? -9.699 3.397 4.372 1.00 93.12 83 LEU A N 1
ATOM 655 C CA . LEU A 1 83 ? -10.295 2.508 3.375 1.00 93.12 83 LEU A CA 1
ATOM 656 C C . LEU A 1 83 ? -11.791 2.261 3.619 1.00 93.12 83 LEU A C 1
ATOM 658 O O . LEU A 1 83 ? -12.568 2.222 2.664 1.00 93.12 83 LEU A O 1
ATOM 662 N N . LYS A 1 84 ? -12.213 2.151 4.884 1.00 91.88 84 LYS A N 1
ATOM 663 C CA . LYS A 1 84 ? -13.631 2.067 5.266 1.00 91.88 84 LYS A CA 1
ATOM 664 C C . LYS A 1 84 ? -14.387 3.343 4.906 1.00 91.88 84 LYS A C 1
ATOM 666 O O . LYS A 1 84 ? -15.458 3.268 4.310 1.00 91.88 84 LYS A O 1
ATOM 671 N N . SER A 1 85 ? -13.818 4.516 5.194 1.00 92.56 85 SER A N 1
ATOM 672 C CA . SER A 1 85 ? -14.431 5.803 4.828 1.00 92.56 85 SER A CA 1
ATOM 673 C C . SER A 1 85 ? -14.604 5.989 3.316 1.00 92.56 85 SER A C 1
ATOM 675 O O . SER A 1 85 ? -15.526 6.675 2.877 1.00 92.56 85 SER A O 1
ATOM 677 N N . GLU A 1 86 ? -13.749 5.346 2.520 1.00 92.25 86 GLU A N 1
ATOM 678 C CA . GLU A 1 86 ? -13.809 5.358 1.058 1.00 92.25 86 GLU A CA 1
ATOM 679 C C . GLU A 1 86 ? -14.722 4.268 0.475 1.00 92.25 86 GLU A C 1
ATOM 681 O O . GLU A 1 86 ? -14.933 4.225 -0.738 1.00 92.25 86 GLU A O 1
ATOM 686 N N . GLY A 1 87 ? -15.260 3.381 1.317 1.00 89.75 87 GLY A N 1
ATOM 687 C CA . GLY A 1 87 ? -16.055 2.230 0.889 1.00 89.75 87 GLY A CA 1
ATOM 688 C C . GLY A 1 87 ? -15.242 1.168 0.143 1.00 89.75 87 GLY A C 1
ATOM 689 O O . GLY A 1 87 ? -15.807 0.416 -0.647 1.00 89.75 87 GLY A O 1
ATOM 690 N N . GLN A 1 88 ? -13.920 1.116 0.354 1.00 86.12 88 GLN A N 1
ATOM 691 C CA . GLN A 1 88 ? -13.035 0.116 -0.260 1.00 86.12 88 GLN A CA 1
ATOM 692 C C . GLN A 1 88 ? -12.935 -1.185 0.544 1.00 86.12 88 GLN A C 1
ATOM 694 O O . GLN A 1 88 ? -12.452 -2.192 0.024 1.00 86.12 88 GLN A O 1
ATOM 699 N N . LEU A 1 89 ? -13.355 -1.166 1.810 1.00 83.88 89 LEU A N 1
ATOM 700 C CA . LEU A 1 89 ? -13.394 -2.332 2.682 1.00 83.88 89 LEU A CA 1
ATOM 701 C C . LEU A 1 89 ? -14.778 -2.479 3.298 1.00 83.88 89 LEU A C 1
ATOM 703 O O . LEU A 1 89 ? -15.371 -1.496 3.740 1.00 83.88 89 LEU A O 1
ATOM 707 N N . ASP A 1 90 ? -15.237 -3.725 3.380 1.00 75.56 90 ASP A N 1
ATOM 708 C CA . ASP A 1 90 ? -16.396 -4.083 4.187 1.00 75.56 90 ASP A CA 1
ATOM 709 C C . ASP A 1 90 ? -16.070 -3.933 5.683 1.00 75.56 90 ASP A C 1
ATOM 711 O O . ASP A 1 90 ? -14.921 -4.101 6.115 1.00 75.56 90 ASP A O 1
ATOM 715 N N . ASP A 1 91 ? -17.094 -3.667 6.495 1.00 67.75 91 ASP A N 1
ATOM 716 C CA . ASP A 1 91 ? -16.946 -3.451 7.941 1.00 67.75 91 ASP A CA 1
ATOM 717 C C . ASP A 1 91 ? -16.291 -4.644 8.671 1.00 67.75 91 ASP A C 1
ATOM 719 O O . ASP A 1 91 ? -15.594 -4.448 9.672 1.00 67.75 91 ASP A O 1
ATOM 723 N N . ASP A 1 92 ? -16.429 -5.853 8.115 1.00 71.19 92 ASP A N 1
ATOM 724 C CA . ASP A 1 92 ? -15.931 -7.125 8.658 1.00 71.19 92 ASP A CA 1
ATOM 725 C C . ASP A 1 92 ? -14.463 -7.444 8.293 1.00 71.19 92 ASP A C 1
ATOM 727 O O . ASP A 1 92 ? -13.968 -8.553 8.543 1.00 71.19 92 ASP A O 1
ATOM 731 N N . PHE A 1 93 ? -13.736 -6.503 7.682 1.00 68.50 93 PHE A N 1
ATOM 732 C CA . PHE A 1 93 ? -12.309 -6.665 7.404 1.00 68.50 93 PHE A CA 1
ATOM 733 C C . PHE A 1 93 ? -11.482 -6.469 8.692 1.00 68.50 93 PHE A C 1
ATOM 735 O O . PHE A 1 93 ? -11.157 -5.341 9.071 1.00 68.50 93 PHE A O 1
ATOM 742 N N . TYR A 1 94 ? -11.182 -7.582 9.374 1.00 58.50 94 TYR A N 1
ATOM 743 C CA . TYR A 1 94 ? -10.274 -7.709 10.525 1.00 58.50 94 TYR A CA 1
ATOM 744 C C . TYR A 1 94 ? -9.517 -9.044 10.465 1.00 58.50 94 TYR A C 1
ATOM 746 O O . TYR A 1 94 ? -10.128 -10.058 10.035 1.00 58.50 94 TYR A O 1
#

Radius of gyration: 12.81 Å; Cα contacts (8 Å, |Δi|>4): 140; chains: 1; bounding box: 33×26×28 Å